Protein AF-A0A2J0JHX9-F1 (afdb_monomer)

pLDDT: mean 90.09, std 8.88, range [56.91, 97.56]

Structure (mmCIF, N/CA/C/O backbone):
data_AF-A0A2J0JHX9-F1
#
_entry.id   AF-A0A2J0JHX9-F1
#
loop_
_atom_site.group_PDB
_atom_site.id
_atom_site.type_symbol
_atom_site.label_atom_id
_atom_site.label_alt_id
_atom_site.label_comp_id
_atom_site.label_asym_id
_atom_site.label_entity_id
_atom_site.label_seq_id
_atom_site.pdbx_PDB_ins_code
_atom_site.Cartn_x
_atom_site.Cartn_y
_atom_site.Cartn_z
_atom_site.occupancy
_atom_site.B_iso_or_equiv
_atom_site.auth_seq_id
_atom_site.auth_comp_id
_atom_site.auth_asym_id
_atom_site.auth_atom_id
_atom_site.pdbx_PDB_model_num
ATOM 1 N N . ALA A 1 1 ? -2.900 2.711 -3.884 1.00 56.91 1 ALA A N 1
ATOM 2 C CA . ALA A 1 1 ? -2.340 1.352 -4.004 1.00 56.91 1 ALA A CA 1
ATOM 3 C C . ALA A 1 1 ? -2.480 0.868 -5.444 1.00 56.91 1 ALA A C 1
ATOM 5 O O . ALA A 1 1 ? -3.483 1.188 -6.076 1.00 56.91 1 ALA A O 1
ATOM 6 N N . LEU A 1 2 ? -1.480 0.153 -5.969 1.00 70.31 2 LEU A N 1
ATOM 7 C CA . LEU A 1 2 ? -1.529 -0.450 -7.313 1.00 70.31 2 LEU A CA 1
ATOM 8 C C . LEU A 1 2 ? -2.301 -1.772 -7.326 1.00 70.31 2 LEU A C 1
ATOM 10 O O . LEU A 1 2 ? -2.749 -2.210 -8.381 1.00 70.31 2 LEU A O 1
ATOM 14 N N . ASP A 1 3 ? -2.525 -2.349 -6.152 1.00 81.88 3 ASP A N 1
ATOM 15 C CA . ASP A 1 3 ? -3.453 -3.438 -5.904 1.00 81.88 3 ASP A CA 1
ATOM 16 C C . ASP A 1 3 ? -4.543 -2.955 -4.936 1.00 81.88 3 ASP A C 1
ATOM 18 O O . ASP A 1 3 ? -4.430 -3.075 -3.720 1.00 81.88 3 ASP A O 1
ATOM 22 N N . LYS A 1 4 ? -5.562 -2.277 -5.477 1.00 77.75 4 LYS A N 1
ATOM 23 C CA . LYS A 1 4 ? -6.609 -1.610 -4.676 1.00 77.75 4 LYS A CA 1
ATOM 24 C C . LYS A 1 4 ? -7.529 -2.599 -3.953 1.00 77.75 4 LYS A C 1
ATOM 26 O O . LYS A 1 4 ? -8.170 -2.223 -2.981 1.00 77.75 4 LYS A O 1
ATOM 31 N N . GLU A 1 5 ? -7.588 -3.834 -4.439 1.00 81.00 5 GLU A N 1
ATOM 32 C CA . GLU A 1 5 ? -8.477 -4.893 -3.949 1.00 81.00 5 GLU A CA 1
ATOM 33 C C . GLU A 1 5 ? -7.697 -6.019 -3.249 1.00 81.00 5 GLU A C 1
ATOM 35 O O . GLU A 1 5 ? -8.270 -7.065 -2.965 1.00 81.00 5 GLU A O 1
ATOM 40 N N . ASN A 1 6 ? -6.399 -5.814 -2.985 1.00 84.19 6 ASN A N 1
ATOM 41 C CA . ASN A 1 6 ? -5.514 -6.786 -2.338 1.00 84.19 6 ASN A CA 1
ATOM 42 C C . ASN A 1 6 ? -5.554 -8.184 -3.001 1.00 84.19 6 ASN A C 1
ATOM 44 O O . ASN A 1 6 ? -5.646 -9.212 -2.328 1.00 84.19 6 ASN A O 1
ATOM 48 N N . LYS A 1 7 ? -5.542 -8.218 -4.341 1.00 87.12 7 LYS A N 1
ATOM 49 C CA . LYS A 1 7 ? -5.552 -9.442 -5.159 1.00 87.12 7 LYS A CA 1
ATOM 50 C C . LYS A 1 7 ? -4.219 -10.178 -5.150 1.00 87.12 7 LYS A C 1
ATOM 52 O O . LYS A 1 7 ? -4.199 -11.368 -5.456 1.00 87.12 7 LYS A O 1
ATOM 57 N N . ILE A 1 8 ? -3.118 -9.482 -4.879 1.00 89.25 8 ILE A N 1
ATOM 58 C CA . ILE A 1 8 ? -1.767 -10.035 -4.860 1.00 89.25 8 ILE A CA 1
ATOM 59 C C . ILE A 1 8 ? -1.534 -10.689 -3.489 1.00 89.25 8 ILE A C 1
ATOM 61 O O . ILE A 1 8 ? -1.434 -9.987 -2.484 1.00 89.25 8 ILE A O 1
ATOM 65 N N . PRO A 1 9 ? -1.380 -12.024 -3.415 1.00 84.88 9 PRO A N 1
ATOM 66 C CA . PRO A 1 9 ? -1.257 -12.718 -2.131 1.00 84.88 9 PRO A CA 1
ATOM 67 C C . PRO A 1 9 ? 0.047 -12.414 -1.384 1.00 84.88 9 PRO A C 1
ATOM 69 O O . PRO A 1 9 ? 0.109 -12.515 -0.160 1.00 84.88 9 PRO A O 1
ATOM 72 N N . GLN A 1 10 ? 1.118 -12.090 -2.115 1.00 86.31 10 GLN A N 1
ATOM 73 C CA . GLN A 1 10 ? 2.438 -11.831 -1.556 1.00 86.31 10 GLN A CA 1
ATOM 74 C C . GLN A 1 10 ? 3.253 -10.896 -2.453 1.00 86.31 10 GLN A C 1
ATOM 76 O O . GLN A 1 10 ? 3.186 -10.961 -3.673 1.00 86.31 10 GLN A O 1
ATOM 81 N N . HIS A 1 11 ? 4.098 -10.073 -1.834 1.00 89.69 11 HIS A N 1
ATOM 82 C CA . HIS A 1 11 ? 4.891 -9.050 -2.521 1.00 89.69 11 HIS A CA 1
ATOM 83 C C . HIS A 1 11 ? 6.396 -9.374 -2.588 1.00 89.69 11 HIS A C 1
ATOM 85 O O . HIS A 1 11 ? 7.215 -8.495 -2.836 1.00 89.69 11 HIS A O 1
ATOM 91 N N . LYS A 1 12 ? 6.791 -10.639 -2.371 1.00 91.94 12 LYS A N 1
ATOM 92 C CA . LYS A 1 12 ? 8.182 -11.082 -2.577 1.00 91.94 12 LYS A CA 1
ATOM 93 C C . LYS A 1 12 ? 8.531 -10.962 -4.060 1.00 91.94 12 LYS A C 1
ATOM 95 O O . LYS A 1 12 ? 7.752 -11.410 -4.895 1.00 91.94 12 LYS A O 1
ATOM 100 N N . LEU A 1 13 ? 9.714 -10.440 -4.381 1.00 91.25 13 LEU A N 1
ATOM 101 C CA . LEU A 1 13 ? 10.112 -10.130 -5.760 1.00 91.25 13 LEU A CA 1
ATOM 102 C C . LEU A 1 13 ? 9.954 -11.323 -6.717 1.00 91.25 13 LEU A C 1
ATOM 104 O O . LEU A 1 13 ? 9.330 -11.200 -7.764 1.00 91.25 13 LEU A O 1
ATOM 108 N N . GLN A 1 14 ? 10.430 -12.502 -6.315 1.00 89.31 14 GLN A N 1
ATOM 109 C CA . GLN A 1 14 ? 10.312 -13.714 -7.130 1.00 89.31 14 GLN A CA 1
ATOM 110 C C . GLN A 1 14 ? 8.863 -14.208 -7.256 1.00 89.31 14 GLN A C 1
ATOM 112 O O . GLN A 1 14 ? 8.478 -14.695 -8.312 1.00 89.31 14 GLN A O 1
ATOM 117 N N . PHE A 1 15 ? 8.024 -14.027 -6.229 1.00 92.06 15 PHE A N 1
ATOM 118 C CA . PHE A 1 15 ? 6.591 -14.309 -6.359 1.00 92.06 15 PHE A CA 1
ATOM 119 C C . PHE A 1 15 ? 5.955 -13.374 -7.393 1.00 92.06 15 PHE A C 1
ATOM 121 O O . PHE A 1 15 ? 5.242 -13.839 -8.275 1.00 92.06 15 PHE A O 1
ATOM 128 N N . LEU A 1 16 ? 6.256 -12.073 -7.319 1.00 92.31 16 LEU A N 1
ATOM 129 C CA . LEU A 1 16 ? 5.755 -11.079 -8.268 1.00 92.31 16 LEU A CA 1
ATOM 130 C C . LEU A 1 16 ? 6.225 -11.360 -9.695 1.00 92.31 16 LEU A C 1
ATOM 132 O O . LEU A 1 16 ? 5.431 -11.192 -10.613 1.00 92.31 16 LEU A O 1
ATOM 136 N N . ARG A 1 17 ? 7.465 -11.829 -9.882 1.00 90.88 17 ARG A N 1
ATOM 137 C CA . ARG A 1 17 ? 7.983 -12.253 -11.189 1.00 90.88 17 ARG A CA 1
ATOM 138 C C . ARG A 1 17 ? 7.069 -13.289 -11.838 1.00 90.88 17 ARG A C 1
ATOM 140 O O . ARG A 1 17 ? 6.576 -13.048 -12.932 1.00 90.88 17 ARG A O 1
ATOM 147 N N . TYR A 1 18 ? 6.819 -14.407 -11.152 1.00 90.19 18 TYR A N 1
ATOM 148 C CA . TYR A 1 18 ? 5.973 -15.478 -11.684 1.00 90.19 18 TYR A CA 1
ATOM 149 C C . TYR A 1 18 ? 4.503 -15.057 -11.784 1.00 90.19 18 TYR A C 1
ATOM 151 O O . TYR A 1 18 ? 3.844 -15.342 -12.776 1.00 90.19 18 TYR A O 1
ATOM 159 N N . PHE A 1 19 ? 3.981 -14.354 -10.775 1.00 91.44 19 PHE A N 1
ATOM 160 C CA . PHE A 1 19 ? 2.578 -13.936 -10.728 1.00 91.44 19 PHE A CA 1
ATOM 161 C C . PHE A 1 19 ? 2.220 -12.919 -11.821 1.00 91.44 19 PHE A C 1
ATOM 163 O O . PHE A 1 19 ? 1.097 -12.916 -12.319 1.00 91.44 19 PHE A O 1
ATOM 170 N N . LEU A 1 20 ? 3.155 -12.035 -12.178 1.00 91.19 20 LEU A N 1
ATOM 171 C CA . LEU A 1 20 ? 2.963 -10.995 -13.193 1.00 91.19 20 LEU A CA 1
ATOM 172 C C . LEU A 1 20 ? 3.512 -11.381 -14.569 1.00 91.19 20 LEU A C 1
ATOM 174 O O . LEU A 1 20 ? 3.477 -10.530 -15.459 1.00 91.19 20 LEU A O 1
ATOM 178 N N . ASP A 1 21 ? 3.992 -12.618 -14.724 1.00 89.88 21 ASP A N 1
ATOM 179 C CA . ASP A 1 21 ? 4.572 -13.147 -15.962 1.00 89.88 21 ASP A CA 1
ATOM 180 C C . ASP A 1 21 ? 5.716 -12.263 -16.500 1.00 89.88 21 ASP A C 1
ATOM 182 O O . ASP A 1 21 ? 5.760 -11.872 -17.666 1.00 89.88 21 ASP A O 1
ATOM 186 N N . ILE A 1 22 ? 6.624 -11.856 -15.602 1.00 88.62 22 ILE A N 1
ATOM 187 C CA . ILE A 1 22 ? 7.811 -11.065 -15.953 1.00 88.62 22 ILE A CA 1
ATOM 188 C C . ILE A 1 22 ? 8.874 -12.022 -16.496 1.00 88.62 22 ILE A C 1
ATOM 190 O O . ILE A 1 22 ? 9.639 -12.627 -15.734 1.00 88.62 22 ILE A O 1
ATOM 194 N N . ASP A 1 23 ? 8.898 -12.149 -17.821 1.00 78.94 23 ASP A N 1
ATOM 195 C CA . ASP A 1 23 ? 9.859 -12.974 -18.543 1.00 78.94 23 ASP A CA 1
ATOM 196 C C . ASP A 1 23 ? 11.225 -12.282 -18.629 1.00 78.94 23 ASP A C 1
ATOM 198 O O . ASP A 1 23 ? 11.373 -11.197 -19.200 1.00 78.94 23 ASP A O 1
ATOM 202 N N . ILE A 1 24 ? 12.220 -12.897 -17.995 1.00 78.06 24 ILE A N 1
ATOM 203 C CA . ILE A 1 24 ? 13.604 -12.430 -17.973 1.00 78.06 24 ILE A CA 1
ATOM 204 C C . ILE A 1 24 ? 14.487 -13.654 -18.124 1.00 78.06 24 ILE A C 1
ATOM 206 O O . ILE A 1 24 ? 14.463 -14.556 -17.278 1.00 78.06 24 ILE A O 1
ATOM 210 N N . ASP A 1 25 ? 15.2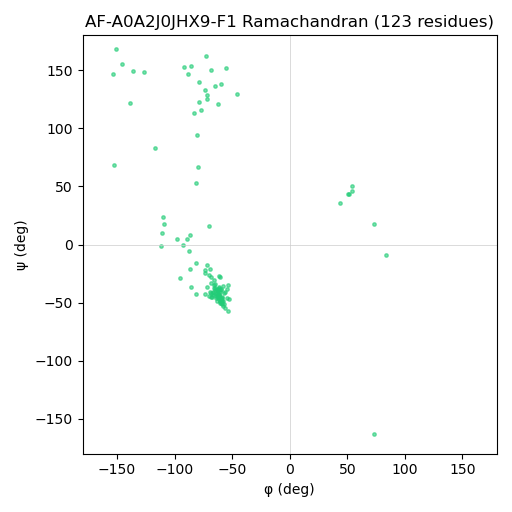99 -13.616 -19.175 1.00 67.31 25 ASP A N 1
ATOM 211 C CA . ASP A 1 25 ? 16.307 -14.614 -19.509 1.00 67.31 25 ASP A CA 1
ATOM 212 C C . ASP A 1 25 ? 17.560 -14.377 -18.646 1.00 67.31 25 ASP A C 1
ATOM 214 O O . ASP A 1 25 ? 18.606 -13.904 -19.089 1.00 67.31 25 ASP A O 1
ATOM 218 N N . ALA A 1 26 ? 17.404 -14.596 -17.342 1.00 61.41 26 ALA A N 1
ATOM 219 C CA . ALA A 1 26 ? 18.464 -14.486 -16.350 1.00 61.41 26 ALA A CA 1
ATOM 220 C C . ALA A 1 26 ? 18.393 -15.670 -15.387 1.00 61.41 26 ALA A C 1
ATOM 222 O O . ALA A 1 26 ? 17.312 -16.193 -15.083 1.00 61.41 26 ALA A O 1
ATOM 223 N N . THR A 1 27 ? 19.553 -16.077 -14.874 1.00 62.94 27 THR A N 1
ATOM 224 C CA . THR A 1 27 ? 19.621 -17.107 -13.838 1.00 62.94 27 THR A CA 1
ATOM 225 C C . THR A 1 27 ? 18.884 -16.593 -12.604 1.00 62.94 27 THR A C 1
ATOM 227 O O . THR A 1 27 ? 19.212 -15.544 -12.053 1.00 62.94 27 THR A O 1
ATOM 230 N N . ALA A 1 28 ? 17.852 -17.315 -12.163 1.00 59.00 28 ALA A N 1
ATOM 231 C CA . ALA A 1 28 ? 17.157 -16.957 -10.934 1.00 59.00 28 ALA A CA 1
ATOM 232 C C . ALA A 1 28 ? 18.146 -16.982 -9.753 1.00 59.00 28 ALA A C 1
ATOM 234 O O . ALA A 1 28 ? 18.928 -17.924 -9.632 1.00 59.00 28 ALA A O 1
ATOM 235 N N . HIS A 1 29 ? 18.056 -15.983 -8.870 1.00 58.38 29 HIS A N 1
ATOM 236 C CA . HIS A 1 29 ? 18.865 -15.848 -7.650 1.00 58.38 29 HIS A CA 1
ATOM 237 C C . HIS A 1 29 ? 20.336 -15.442 -7.837 1.00 58.38 29 HIS A C 1
ATOM 239 O O . HIS A 1 29 ? 21.118 -15.576 -6.893 1.00 58.38 29 HIS A O 1
ATOM 245 N N . ASP A 1 30 ? 20.713 -14.895 -8.997 1.00 78.44 30 ASP A N 1
ATOM 246 C CA . ASP A 1 30 ? 21.888 -14.026 -9.080 1.00 78.44 30 ASP A CA 1
ATOM 247 C C . ASP A 1 30 ? 21.481 -12.548 -8.889 1.00 78.44 30 ASP A C 1
ATOM 249 O O . ASP A 1 30 ? 20.338 -12.149 -9.132 1.00 78.44 30 ASP A O 1
ATOM 253 N N . ALA A 1 31 ? 22.408 -11.728 -8.384 1.00 84.38 31 ALA A N 1
ATOM 254 C CA . ALA A 1 31 ? 22.118 -10.329 -8.063 1.00 84.38 31 ALA A CA 1
ATOM 255 C C . ALA A 1 31 ? 21.685 -9.518 -9.298 1.00 84.38 31 ALA A C 1
ATOM 257 O O . ALA A 1 31 ? 20.946 -8.545 -9.170 1.00 84.38 31 ALA A O 1
ATOM 258 N N . LEU A 1 32 ? 22.129 -9.921 -10.491 1.00 86.69 32 LEU A N 1
ATOM 259 C CA . LEU A 1 32 ? 21.775 -9.266 -11.744 1.00 86.69 32 LEU A CA 1
ATOM 260 C C . LEU A 1 32 ? 20.323 -9.574 -12.134 1.00 86.69 32 LEU A C 1
ATOM 262 O O . LEU A 1 32 ? 19.583 -8.670 -12.510 1.00 86.69 32 LEU A O 1
ATOM 266 N N . GLY A 1 33 ?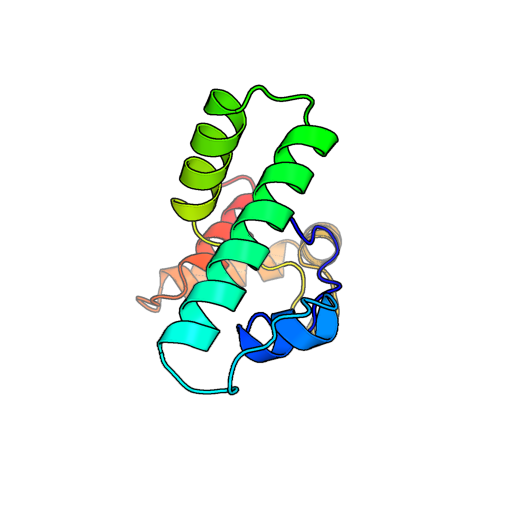 19.890 -10.822 -11.989 1.00 86.44 33 GLY A N 1
ATOM 267 C CA . GLY A 1 33 ? 18.539 -11.284 -12.256 1.00 86.44 33 GLY A CA 1
ATOM 268 C C . GLY A 1 33 ? 17.522 -10.591 -11.360 1.00 86.44 33 GLY A C 1
ATOM 269 O O . GLY A 1 33 ? 16.499 -10.126 -11.857 1.00 86.44 33 GLY A O 1
ATOM 270 N N . ASP A 1 34 ? 17.815 -10.431 -10.066 1.00 87.25 34 ASP A N 1
ATOM 271 C CA . ASP A 1 34 ? 16.946 -9.664 -9.164 1.00 87.25 34 ASP A CA 1
ATOM 272 C C . ASP A 1 34 ? 16.850 -8.181 -9.578 1.00 87.25 34 ASP A C 1
ATOM 274 O O . ASP A 1 34 ? 15.757 -7.610 -9.547 1.00 87.25 34 ASP A O 1
ATOM 278 N N . VAL A 1 35 ? 17.950 -7.563 -10.031 1.00 91.69 35 VAL A N 1
ATOM 279 C CA . VAL A 1 35 ? 17.940 -6.180 -10.551 1.00 91.69 35 VAL A CA 1
ATOM 280 C C . VAL A 1 35 ? 17.089 -6.064 -11.816 1.00 91.69 35 VAL A C 1
ATOM 282 O O . VAL A 1 35 ? 16.270 -5.150 -11.906 1.00 91.69 35 VAL A O 1
ATOM 285 N N . LEU A 1 36 ? 17.217 -7.000 -12.759 1.00 91.75 36 LEU A N 1
ATOM 286 C CA . LEU A 1 36 ? 16.420 -7.010 -13.989 1.00 91.75 36 LEU A CA 1
ATOM 287 C C . LEU A 1 36 ? 14.923 -7.195 -13.690 1.00 91.75 36 LEU A C 1
ATOM 289 O O . LEU A 1 36 ? 14.081 -6.505 -14.266 1.00 91.75 36 LEU A O 1
ATOM 293 N N . VAL A 1 37 ? 14.573 -8.092 -12.757 1.00 91.69 37 VAL A N 1
ATOM 294 C CA . VAL A 1 37 ? 13.177 -8.290 -12.319 1.00 91.69 37 VAL A CA 1
ATOM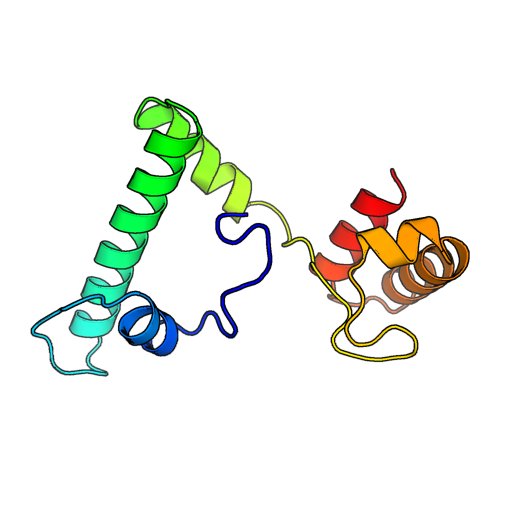 295 C C . VAL A 1 37 ? 12.633 -7.014 -11.690 1.00 91.69 37 VAL A C 1
ATOM 297 O O . VAL A 1 37 ? 11.505 -6.616 -11.986 1.00 91.69 37 VAL A O 1
ATOM 300 N N . LEU A 1 38 ? 13.426 -6.358 -10.843 1.00 93.44 38 LEU A N 1
ATOM 301 C CA . LEU A 1 38 ? 13.040 -5.111 -10.196 1.00 93.44 38 LEU A CA 1
ATOM 302 C C . LEU A 1 38 ? 12.837 -3.975 -11.209 1.00 93.44 38 LEU A C 1
ATOM 304 O O . LEU A 1 38 ? 11.851 -3.248 -11.099 1.00 93.44 38 LEU A O 1
ATOM 308 N N . GLU A 1 39 ? 13.719 -3.840 -12.200 1.00 94.56 39 GLU A N 1
ATOM 309 C CA . GLU A 1 39 ? 13.599 -2.850 -13.277 1.00 94.56 39 GLU A CA 1
ATOM 310 C C . GLU A 1 39 ? 12.306 -3.057 -14.078 1.00 94.56 39 GLU A C 1
ATOM 312 O O . GLU A 1 39 ? 11.513 -2.125 -14.233 1.00 94.56 39 GLU A O 1
ATOM 317 N N . LYS A 1 40 ? 12.014 -4.294 -14.500 1.00 94.56 40 LYS A N 1
ATOM 318 C CA . LYS A 1 40 ? 10.767 -4.610 -15.218 1.00 94.56 40 LYS A CA 1
ATOM 319 C C . LYS A 1 40 ? 9.520 -4.417 -14.375 1.00 94.56 40 LYS A C 1
ATOM 321 O O . LYS A 1 40 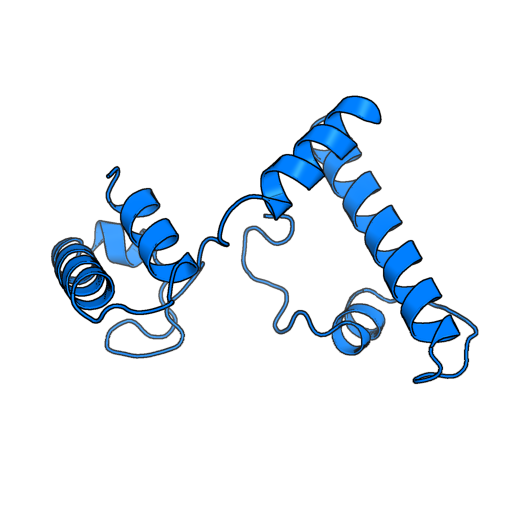? 8.499 -3.932 -14.874 1.00 94.56 40 LYS A O 1
ATOM 326 N N . LEU A 1 41 ? 9.589 -4.747 -13.088 1.00 94.38 41 LEU A N 1
ATOM 327 C CA . LEU A 1 41 ? 8.508 -4.445 -12.162 1.00 94.38 41 LEU A CA 1
ATOM 328 C C . LEU A 1 41 ? 8.293 -2.928 -12.063 1.00 94.38 41 LEU A C 1
ATOM 330 O O . LEU A 1 41 ? 7.152 -2.479 -12.147 1.00 94.38 41 LEU A O 1
ATOM 334 N N . PHE A 1 42 ? 9.361 -2.137 -11.946 1.00 95.38 42 PHE A N 1
ATOM 335 C CA . PHE A 1 42 ? 9.281 -0.678 -11.908 1.00 95.38 42 PHE A CA 1
ATOM 336 C C . PHE A 1 42 ? 8.616 -0.106 -13.166 1.00 95.38 42 PHE A C 1
ATOM 338 O O . PHE A 1 42 ? 7.647 0.644 -13.036 1.00 95.38 42 PHE A O 1
ATOM 345 N N . GLU A 1 43 ? 9.067 -0.498 -14.363 1.00 94.94 43 GLU A N 1
ATOM 346 C CA . GLU A 1 43 ? 8.477 -0.075 -15.647 1.00 94.94 43 GLU A CA 1
ATOM 347 C C . GLU A 1 43 ? 6.972 -0.370 -15.696 1.00 94.94 43 GLU A C 1
ATOM 349 O O . GLU A 1 43 ? 6.158 0.498 -16.021 1.00 94.94 43 GLU A O 1
ATOM 354 N N . ARG A 1 44 ? 6.572 -1.580 -15.286 1.00 94.56 44 ARG A N 1
ATOM 355 C CA . ARG A 1 44 ? 5.162 -1.985 -15.244 1.00 94.56 44 ARG A CA 1
ATOM 356 C C . ARG A 1 44 ? 4.335 -1.116 -14.295 1.00 94.56 44 ARG A C 1
ATOM 358 O O . ARG A 1 44 ? 3.210 -0.735 -14.633 1.00 94.56 44 ARG A O 1
ATOM 365 N N . LEU A 1 45 ? 4.848 -0.835 -13.096 1.00 94.25 45 LEU A N 1
ATOM 366 C CA . LEU A 1 45 ? 4.159 0.005 -12.110 1.00 94.25 45 LEU A CA 1
ATOM 367 C C . LEU A 1 45 ? 4.060 1.455 -12.597 1.00 94.25 45 LEU A C 1
ATOM 369 O O . LEU A 1 45 ? 2.998 2.067 -12.464 1.00 94.25 45 LEU A O 1
ATOM 373 N N . PHE A 1 46 ? 5.129 1.973 -13.201 1.00 96.00 46 PHE A N 1
ATOM 374 C CA . PHE A 1 46 ? 5.177 3.301 -13.801 1.00 96.00 46 PHE A CA 1
ATOM 375 C C . PHE A 1 46 ? 4.099 3.453 -14.880 1.00 96.00 46 PHE A C 1
ATOM 377 O O . PHE A 1 46 ? 3.245 4.339 -14.785 1.00 96.00 4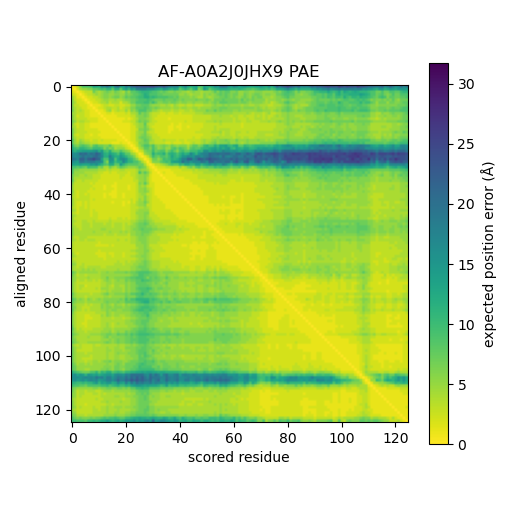6 PHE A O 1
ATOM 384 N N . ASP A 1 47 ? 4.059 2.533 -15.845 1.00 95.38 47 ASP A N 1
ATOM 385 C CA . ASP A 1 47 ? 3.068 2.523 -16.923 1.00 95.38 47 ASP A CA 1
ATOM 386 C C . ASP A 1 47 ? 1.637 2.427 -16.400 1.00 95.38 47 ASP A C 1
ATOM 388 O O . ASP A 1 47 ? 0.729 3.081 -16.924 1.00 95.38 47 ASP A O 1
ATOM 392 N N . LYS A 1 48 ? 1.421 1.621 -15.357 1.00 93.81 48 LYS A N 1
ATOM 393 C CA . LYS A 1 48 ? 0.109 1.483 -14.724 1.00 93.81 48 LYS A CA 1
ATOM 394 C C . LYS A 1 48 ? -0.352 2.805 -14.109 1.00 93.81 48 LYS A C 1
ATOM 396 O O . LYS A 1 48 ? -1.469 3.236 -14.387 1.00 93.81 48 LYS A O 1
ATOM 401 N N . ILE A 1 49 ? 0.499 3.478 -13.329 1.00 94.50 49 ILE A N 1
ATOM 402 C CA . ILE A 1 49 ? 0.178 4.792 -12.740 1.00 94.50 49 ILE A CA 1
ATOM 403 C C . ILE A 1 49 ? -0.079 5.818 -13.842 1.00 94.50 49 ILE A C 1
ATOM 405 O O . ILE A 1 49 ? -1.064 6.557 -13.766 1.00 94.50 49 ILE A O 1
ATOM 409 N N . LYS A 1 50 ? 0.780 5.840 -14.866 1.00 96.25 50 LYS A N 1
ATOM 410 C CA . LYS A 1 50 ? 0.680 6.760 -15.998 1.00 96.25 50 LYS A CA 1
ATOM 411 C C . LYS A 1 50 ? -0.669 6.637 -16.697 1.00 96.25 50 LYS A C 1
ATOM 413 O O . LYS A 1 50 ? -1.365 7.637 -16.856 1.00 96.25 50 LYS A O 1
ATOM 418 N N . LYS A 1 51 ? -1.059 5.410 -17.056 1.00 94.62 51 LYS A N 1
ATOM 419 C CA . LYS A 1 51 ? -2.313 5.111 -17.764 1.00 94.62 51 LYS A CA 1
ATOM 420 C C . LYS A 1 51 ? -3.548 5.374 -16.903 1.00 94.62 51 LYS A C 1
ATOM 422 O O . LYS A 1 51 ? -4.484 5.996 -17.386 1.00 94.62 51 LYS A O 1
ATOM 427 N N . GLU A 1 52 ? -3.555 4.942 -15.640 1.00 93.00 52 GLU A N 1
ATOM 428 C CA . GLU A 1 52 ? -4.725 5.100 -14.758 1.00 93.00 52 GLU A CA 1
ATOM 429 C C . GLU A 1 52 ? -5.047 6.564 -14.432 1.00 93.00 52 GLU A C 1
ATOM 431 O O . GLU A 1 52 ? -6.208 6.892 -14.202 1.00 93.00 52 GLU A O 1
ATOM 436 N N . ASN A 1 53 ? -4.036 7.436 -14.390 1.00 91.75 53 ASN A N 1
ATOM 437 C CA . ASN A 1 53 ? -4.197 8.828 -13.960 1.00 91.75 53 ASN A CA 1
ATOM 438 C C . ASN A 1 53 ? -3.996 9.842 -15.100 1.00 91.75 53 ASN A C 1
ATOM 440 O O . ASN A 1 53 ? -4.123 11.041 -14.869 1.00 91.75 53 ASN A O 1
ATOM 444 N N . ASN A 1 54 ? -3.680 9.372 -16.313 1.00 94.31 54 ASN A N 1
ATOM 445 C CA . ASN A 1 54 ? -3.309 10.198 -17.467 1.00 94.31 54 ASN A CA 1
ATOM 446 C C . ASN A 1 54 ? -2.201 11.222 -17.141 1.00 94.31 54 ASN A C 1
ATOM 448 O O . ASN A 1 54 ? -2.284 12.398 -17.490 1.0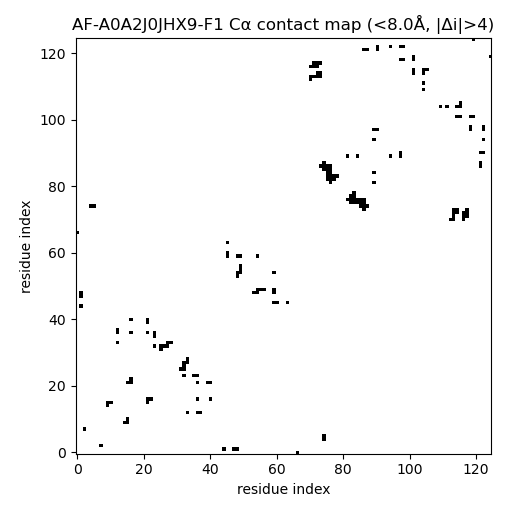0 94.31 54 ASN A O 1
ATOM 452 N N . PHE A 1 55 ? -1.182 10.769 -16.412 1.00 96.25 55 PHE A N 1
ATOM 453 C CA . PHE A 1 55 ? -0.085 11.606 -15.932 1.00 96.25 55 PHE A CA 1
ATOM 454 C C . PHE A 1 55 ? 1.040 11.748 -16.960 1.00 96.25 55 PHE A C 1
ATOM 456 O O . PHE A 1 55 ? 1.302 10.856 -17.769 1.00 96.25 55 PHE A O 1
ATOM 463 N N . SER A 1 56 ? 1.767 12.859 -16.878 1.00 97.12 56 SER A N 1
ATOM 464 C CA . SER A 1 56 ? 3.107 12.979 -17.454 1.00 97.12 56 SER A CA 1
ATOM 465 C C . SER A 1 56 ? 4.130 12.175 -16.646 1.00 97.12 56 SER A C 1
ATOM 467 O O . SER A 1 56 ? 3.914 11.867 -15.474 1.00 97.12 56 SER A O 1
ATOM 469 N N . ASP A 1 57 ? 5.295 11.892 -17.230 1.00 97.19 57 ASP A N 1
ATOM 470 C CA . ASP A 1 57 ? 6.344 11.113 -16.554 1.00 97.19 57 ASP A CA 1
ATOM 471 C C . ASP A 1 57 ? 6.766 11.738 -15.217 1.00 97.19 57 ASP A C 1
ATOM 473 O O . ASP A 1 57 ? 6.900 11.053 -14.204 1.00 97.19 57 ASP A O 1
ATOM 477 N N . LYS A 1 58 ? 6.883 13.071 -15.176 1.00 97.56 58 LYS A N 1
ATOM 478 C CA . LYS A 1 58 ? 7.224 13.818 -13.959 1.00 97.56 58 LYS A CA 1
ATOM 479 C C . LYS A 1 58 ? 6.175 13.646 -12.856 1.00 97.56 58 LYS A C 1
ATOM 481 O O . LYS A 1 58 ? 6.527 13.555 -11.679 1.00 97.56 58 LYS A O 1
ATOM 486 N N . GLU A 1 59 ? 4.898 13.611 -13.218 1.00 97.50 59 GLU A N 1
ATOM 487 C CA . GLU A 1 59 ? 3.802 13.398 -12.270 1.00 97.50 59 GLU A CA 1
ATOM 488 C C . GLU A 1 59 ? 3.767 11.957 -11.763 1.00 97.50 59 GLU A C 1
ATOM 490 O O . GLU A 1 59 ? 3.532 11.747 -10.572 1.00 97.50 59 GLU A O 1
ATOM 495 N N . VAL A 1 60 ? 4.080 10.977 -12.618 1.00 96.94 60 VAL A N 1
ATOM 496 C CA . VAL A 1 60 ? 4.219 9.574 -12.206 1.00 96.94 60 VAL A CA 1
ATOM 497 C C . VAL A 1 60 ? 5.326 9.431 -11.167 1.00 96.94 60 VAL A C 1
ATOM 499 O O . VAL A 1 60 ? 5.063 8.902 -10.088 1.00 96.94 60 VAL A O 1
ATOM 502 N N . TYR A 1 61 ? 6.522 9.973 -11.420 1.00 96.44 61 TYR A N 1
ATOM 503 C CA . TYR A 1 61 ? 7.614 9.934 -10.440 1.00 96.44 61 TYR A CA 1
ATOM 504 C C . TYR A 1 61 ? 7.225 10.602 -9.122 1.00 96.44 61 TYR A C 1
ATOM 506 O O . TYR A 1 61 ? 7.416 10.019 -8.055 1.00 96.44 61 TYR A O 1
ATOM 514 N N . LYS A 1 62 ? 6.614 11.794 -9.179 1.00 96.88 62 LYS A N 1
ATOM 515 C CA . LYS A 1 62 ? 6.121 12.480 -7.977 1.00 96.88 62 LYS A CA 1
ATOM 516 C C . LYS A 1 62 ? 5.135 11.600 -7.206 1.00 96.88 62 LYS A C 1
ATOM 518 O O . LYS A 1 62 ? 5.215 11.531 -5.982 1.00 96.88 62 LYS A O 1
ATOM 523 N N . LYS A 1 63 ? 4.231 10.913 -7.910 1.00 95.00 63 LYS A N 1
ATOM 524 C CA . LYS A 1 63 ? 3.244 10.031 -7.286 1.00 95.00 63 LYS A CA 1
ATOM 525 C C . LYS A 1 63 ? 3.876 8.784 -6.674 1.00 95.00 63 LYS A C 1
ATOM 527 O O . LYS A 1 63 ? 3.477 8.394 -5.582 1.00 95.00 63 LYS A O 1
ATOM 532 N N . MET A 1 64 ? 4.851 8.173 -7.343 1.00 94.38 64 MET A N 1
ATOM 533 C CA . MET A 1 64 ? 5.577 7.012 -6.819 1.00 94.38 64 MET A CA 1
ATOM 534 C C . MET A 1 64 ? 6.332 7.364 -5.538 1.00 94.38 64 MET A C 1
ATOM 536 O O . MET A 1 64 ? 6.183 6.650 -4.551 1.00 94.38 64 MET A O 1
ATOM 540 N N . ILE A 1 65 ? 7.038 8.501 -5.526 1.00 95.12 65 ILE A N 1
ATOM 541 C CA . ILE A 1 65 ? 7.722 9.021 -4.331 1.00 95.12 65 ILE A CA 1
ATOM 542 C C . ILE A 1 65 ? 6.718 9.221 -3.191 1.00 95.12 65 ILE A C 1
ATOM 544 O O . ILE A 1 65 ? 6.945 8.735 -2.087 1.00 95.12 65 ILE A O 1
ATOM 548 N N . GLU A 1 66 ? 5.586 9.878 -3.466 1.00 93.31 66 GLU A N 1
ATOM 549 C CA . GLU A 1 66 ? 4.532 10.127 -2.473 1.00 93.31 66 GLU A CA 1
ATOM 550 C C . GLU A 1 66 ? 3.946 8.832 -1.886 1.00 93.31 66 GLU A C 1
ATOM 552 O O . GLU A 1 66 ? 3.629 8.780 -0.700 1.00 93.31 66 GLU A O 1
ATOM 557 N N . ILE A 1 67 ? 3.772 7.793 -2.711 1.00 90.62 67 ILE A N 1
ATOM 558 C CA . ILE A 1 67 ? 3.287 6.484 -2.257 1.00 90.62 67 ILE A CA 1
ATOM 559 C C . ILE A 1 67 ? 4.344 5.808 -1.381 1.00 90.62 67 ILE A C 1
ATOM 561 O O . ILE A 1 67 ? 3.998 5.291 -0.327 1.00 90.62 67 ILE A O 1
ATOM 565 N N . SER A 1 68 ? 5.616 5.828 -1.790 1.00 91.12 68 SER A N 1
ATOM 566 C CA . SER A 1 68 ? 6.706 5.194 -1.037 1.00 91.12 68 SER A CA 1
ATOM 567 C C . SER A 1 68 ? 7.088 5.926 0.250 1.00 91.12 68 SER A C 1
ATOM 569 O O . SER A 1 68 ? 7.750 5.346 1.100 1.00 91.12 68 SER A O 1
ATOM 571 N N . SER A 1 69 ? 6.695 7.194 0.403 1.00 91.94 69 SER A N 1
ATOM 572 C CA . SER A 1 69 ? 7.016 8.004 1.583 1.00 91.94 69 SER A CA 1
ATOM 573 C C . SER A 1 69 ? 5.977 7.897 2.702 1.00 91.94 69 SER A C 1
ATOM 575 O O . SER A 1 69 ? 6.033 8.680 3.649 1.00 91.94 69 SER A O 1
ATOM 577 N N . LYS A 1 70 ? 4.966 7.034 2.561 1.00 89.56 70 LYS A N 1
ATOM 578 C CA . LYS A 1 70 ? 3.861 6.884 3.514 1.00 89.56 70 LYS A CA 1
ATOM 579 C C . LYS A 1 70 ? 3.735 5.418 3.941 1.00 89.56 70 LYS A C 1
ATOM 581 O O . LYS A 1 70 ? 3.975 4.547 3.103 1.00 89.56 70 LYS A O 1
ATOM 586 N N . PRO A 1 71 ? 3.299 5.147 5.184 1.00 91.06 71 PRO A N 1
ATOM 587 C CA . PRO A 1 71 ? 2.908 3.804 5.593 1.00 91.06 71 PRO A CA 1
ATOM 588 C C . PRO A 1 71 ? 1.820 3.231 4.673 1.00 91.06 71 PRO A C 1
ATOM 590 O O . PRO A 1 71 ? 1.021 3.963 4.072 1.00 91.06 71 PRO A O 1
ATOM 593 N N . SER A 1 72 ? 1.780 1.911 4.555 1.00 88.31 72 SER A N 1
ATOM 594 C CA . SER A 1 72 ? 0.799 1.206 3.735 1.00 88.31 72 SER A CA 1
ATOM 595 C C . SER A 1 72 ? -0.547 1.098 4.449 1.00 88.31 72 SER A C 1
ATOM 597 O O . SER A 1 72 ? -0.625 0.826 5.643 1.00 88.31 72 SER A O 1
ATOM 599 N N . LEU A 1 73 ? -1.639 1.272 3.696 1.00 90.69 73 LEU A N 1
ATOM 600 C CA . LEU A 1 73 ? -2.979 0.984 4.205 1.00 90.69 73 LEU A CA 1
ATOM 601 C C . LEU A 1 73 ? -3.241 -0.523 4.173 1.00 90.69 73 LEU A C 1
ATOM 603 O O . LEU A 1 73 ? -3.226 -1.136 3.104 1.00 90.69 73 LEU A O 1
ATOM 607 N N . MET A 1 74 ? -3.554 -1.097 5.330 1.00 91.62 74 MET A N 1
ATOM 608 C CA . MET A 1 74 ? -4.003 -2.480 5.446 1.00 91.62 74 MET A CA 1
ATOM 609 C C . MET A 1 74 ? -5.430 -2.599 4.897 1.00 91.62 74 MET A C 1
ATOM 611 O O . MET A 1 74 ? -6.326 -1.839 5.268 1.00 91.62 74 MET A O 1
ATOM 615 N N . TYR A 1 75 ? -5.647 -3.558 3.994 1.00 92.62 75 TYR A N 1
ATOM 616 C CA . TYR A 1 75 ? -6.943 -3.751 3.334 1.00 92.62 75 TYR A CA 1
ATOM 617 C C . TYR A 1 75 ? -7.939 -4.541 4.194 1.00 92.62 75 TYR A C 1
ATOM 619 O O . TYR A 1 75 ? -9.115 -4.185 4.288 1.00 92.62 75 TYR A O 1
ATOM 627 N N . SER A 1 76 ? -7.472 -5.604 4.851 1.00 93.75 76 SER A N 1
ATOM 628 C CA . SER A 1 76 ? -8.298 -6.540 5.619 1.00 93.75 76 SER A CA 1
ATOM 629 C C . SER A 1 76 ? -7.564 -7.072 6.841 1.00 93.75 76 SER A C 1
ATOM 631 O O . SER A 1 76 ? -6.337 -7.163 6.844 1.00 93.75 76 SER A O 1
ATOM 633 N N . PHE A 1 77 ? -8.310 -7.502 7.855 1.00 94.12 77 PHE A N 1
ATOM 634 C CA . PHE A 1 77 ? -7.728 -8.201 8.997 1.00 94.12 77 PHE A CA 1
ATOM 635 C C . PHE A 1 77 ? -7.296 -9.614 8.600 1.00 94.12 77 PHE A C 1
ATOM 637 O O . PHE A 1 77 ? -8.106 -10.411 8.131 1.00 94.12 77 PHE A O 1
ATOM 644 N N . SER A 1 78 ? -6.032 -9.950 8.839 1.00 90.44 78 SER A N 1
ATOM 645 C CA . SER A 1 78 ? -5.504 -11.316 8.713 1.00 90.44 78 SER A CA 1
ATOM 646 C C . SER A 1 78 ? -5.540 -12.096 10.034 1.00 90.44 78 SER A C 1
ATOM 648 O O . SER A 1 78 ? -5.148 -13.259 10.072 1.00 90.44 78 SER A O 1
ATOM 650 N N . PHE A 1 79 ? -6.015 -11.468 11.115 1.00 92.19 79 PHE A N 1
ATOM 651 C CA . PHE A 1 79 ? -6.055 -12.028 12.464 1.00 92.19 79 PHE A CA 1
ATOM 652 C C . PHE A 1 79 ? -7.214 -11.456 13.296 1.00 92.19 79 PHE A C 1
ATOM 654 O O . PHE A 1 79 ? -7.835 -10.448 12.949 1.00 92.19 79 PHE A O 1
ATOM 661 N N . GLY A 1 80 ? -7.474 -12.087 14.445 1.00 92.69 80 GLY A N 1
ATOM 662 C CA . GLY A 1 80 ? -8.417 -11.603 15.453 1.00 92.69 80 GLY A CA 1
ATOM 663 C C . GLY A 1 80 ? -9.894 -11.755 15.074 1.00 92.69 80 GLY A C 1
ATOM 664 O O . GLY A 1 80 ? -10.264 -12.517 14.176 1.00 92.69 80 GLY A O 1
ATOM 665 N N . LYS A 1 81 ? -10.754 -11.012 15.787 1.00 94.44 81 LYS A N 1
ATOM 666 C CA . LYS A 1 81 ? -12.228 -11.102 15.722 1.00 94.44 81 LYS A CA 1
ATOM 667 C C . LYS A 1 81 ? -12.790 -10.956 14.304 1.00 94.44 81 LYS A C 1
ATOM 669 O O . LYS A 1 81 ? -13.786 -11.592 13.974 1.00 94.44 81 LYS A O 1
ATOM 674 N N . TYR A 1 82 ? -12.162 -10.118 13.481 1.00 96.75 82 TYR A N 1
ATOM 675 C CA . TYR A 1 82 ? -12.652 -9.746 12.153 1.00 96.75 82 TYR A CA 1
ATOM 676 C C . TYR A 1 82 ? -11.814 -10.307 11.003 1.00 96.75 82 TYR A C 1
ATOM 678 O O . TYR A 1 82 ? -11.851 -9.759 9.904 1.00 96.75 82 TYR A O 1
ATOM 686 N N . THR A 1 83 ? -11.085 -11.403 11.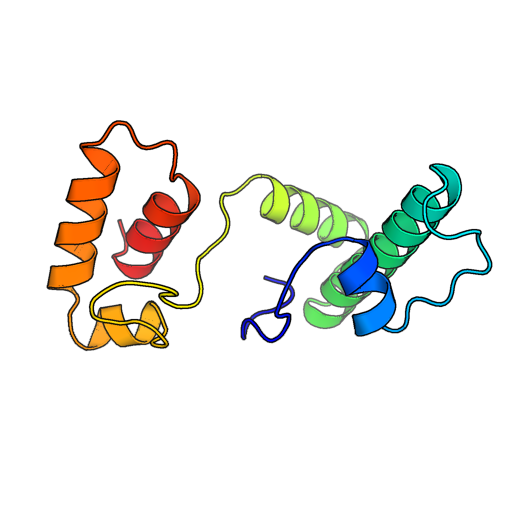239 1.00 95.44 83 THR A N 1
ATOM 687 C CA . THR A 1 83 ? -10.286 -12.087 10.209 1.00 95.44 83 THR A CA 1
ATOM 688 C C . THR A 1 83 ? -11.081 -12.269 8.908 1.00 95.44 83 THR A C 1
ATOM 690 O O . THR A 1 83 ? -12.215 -12.750 8.922 1.00 95.44 83 THR A O 1
ATOM 693 N N . GLY A 1 84 ? -10.490 -11.863 7.785 1.00 92.94 84 GLY A N 1
ATOM 694 C CA . GLY A 1 84 ? -11.082 -11.926 6.447 1.00 92.94 84 GLY A CA 1
ATOM 695 C C . GLY A 1 84 ? -12.008 -10.760 6.083 1.00 92.94 84 GLY A C 1
ATOM 696 O O . GLY A 1 84 ? -12.389 -10.650 4.922 1.00 92.94 84 GLY A O 1
ATOM 697 N N . LYS A 1 85 ? -12.366 -9.872 7.021 1.00 95.94 85 LYS A N 1
ATOM 698 C CA . LYS A 1 85 ? -13.142 -8.657 6.713 1.00 95.94 85 LYS A CA 1
ATOM 699 C C . LYS A 1 85 ? -12.234 -7.494 6.337 1.00 95.94 85 LYS A C 1
ATOM 701 O O . LYS A 1 85 ? -11.138 -7.349 6.885 1.00 95.94 85 LYS A O 1
ATOM 706 N N . THR A 1 86 ? -12.722 -6.642 5.436 1.00 95.94 86 THR A N 1
ATOM 707 C CA . THR A 1 86 ? -12.038 -5.393 5.090 1.00 95.94 86 THR A CA 1
ATOM 708 C C . THR A 1 86 ? -12.078 -4.423 6.269 1.00 95.94 86 THR A C 1
ATOM 710 O O . THR A 1 86 ? -13.016 -4.440 7.074 1.00 95.94 86 THR A O 1
ATOM 713 N N . ILE A 1 87 ? -11.063 -3.567 6.389 1.00 95.69 87 ILE A N 1
ATOM 714 C CA . ILE A 1 87 ? -11.043 -2.555 7.456 1.00 95.69 87 ILE A CA 1
ATOM 715 C C . ILE A 1 87 ? -12.191 -1.560 7.259 1.00 95.69 87 ILE A C 1
ATOM 717 O O . ILE A 1 87 ? -12.813 -1.130 8.230 1.00 95.69 87 ILE A O 1
ATOM 721 N N . GLU A 1 88 ? -12.532 -1.269 6.002 1.00 95.69 88 GLU A N 1
ATOM 722 C CA . GLU A 1 88 ? -13.684 -0.452 5.638 1.00 95.69 88 GLU A CA 1
ATOM 723 C C . GLU A 1 88 ? -15.000 -1.046 6.162 1.00 95.69 88 GLU A C 1
ATOM 725 O O . GLU A 1 88 ? -15.774 -0.337 6.807 1.00 95.69 88 GLU A O 1
ATOM 730 N N . ASP A 1 89 ? -15.255 -2.340 5.957 1.00 96.81 89 ASP A N 1
ATOM 731 C CA . ASP A 1 89 ? -16.466 -2.987 6.474 1.00 96.81 89 ASP A CA 1
ATOM 732 C C . ASP A 1 89 ? -16.509 -2.934 7.999 1.00 96.81 89 ASP A C 1
ATOM 734 O O . ASP A 1 89 ? -17.539 -2.580 8.576 1.00 96.81 89 ASP A O 1
ATOM 738 N N . VAL A 1 90 ? -15.383 -3.227 8.659 1.00 97.44 90 VAL A N 1
ATOM 739 C CA . VAL A 1 90 ? -15.284 -3.158 10.125 1.00 97.44 90 VAL A CA 1
ATOM 740 C C . VAL A 1 90 ? -15.548 -1.738 10.624 1.00 97.44 90 VAL A C 1
ATOM 742 O O . VAL A 1 90 ? -16.272 -1.573 11.601 1.00 97.44 90 VAL A O 1
ATOM 745 N N . SER A 1 91 ? -15.071 -0.706 9.923 1.00 96.19 91 SER A N 1
ATOM 746 C CA . SER A 1 91 ? -15.340 0.695 10.279 1.00 96.19 91 SER A CA 1
ATOM 747 C C . SER A 1 91 ? -16.831 1.052 10.258 1.00 96.19 91 SER A C 1
ATOM 749 O O . SER A 1 91 ? -17.257 1.924 11.017 1.00 96.19 91 SER A O 1
ATOM 751 N N . LYS A 1 92 ? -17.627 0.362 9.428 1.00 96.31 92 LYS A N 1
ATOM 752 C CA . LYS A 1 92 ? -19.077 0.564 9.295 1.00 96.31 92 LYS A CA 1
ATOM 753 C C . LYS A 1 92 ? -19.871 -0.246 10.321 1.00 96.31 92 LYS A C 1
ATOM 755 O O . LYS A 1 92 ? -20.887 0.242 10.805 1.00 96.31 92 LYS A O 1
ATOM 760 N N . ILE A 1 93 ? -19.431 -1.467 10.646 1.00 96.75 93 ILE A N 1
ATOM 761 C CA . ILE A 1 93 ? -20.177 -2.379 11.537 1.00 96.75 93 ILE A CA 1
ATOM 762 C C . ILE A 1 93 ? -19.741 -2.315 13.008 1.00 96.75 93 ILE A C 1
ATOM 764 O O . ILE A 1 93 ? -20.552 -2.586 13.887 1.00 96.75 93 ILE A O 1
ATOM 768 N N . ASP A 1 94 ? -18.478 -1.987 13.289 1.00 97.19 94 ASP A N 1
ATOM 769 C CA . ASP A 1 94 ? -17.904 -1.936 14.639 1.00 97.19 94 ASP A CA 1
ATOM 770 C C . ASP A 1 94 ? -16.738 -0.937 14.694 1.00 97.19 94 ASP A C 1
ATOM 772 O O . ASP A 1 94 ? -15.562 -1.280 14.850 1.00 97.19 94 ASP A O 1
ATOM 776 N N . ARG A 1 95 ? -17.080 0.346 14.559 1.00 96.38 95 ARG A N 1
ATOM 777 C CA . ARG A 1 95 ? -16.119 1.446 14.686 1.00 96.38 95 ARG A CA 1
ATOM 778 C C . ARG A 1 95 ? -15.414 1.453 16.050 1.00 96.38 95 ARG A C 1
ATOM 780 O O . ARG A 1 95 ? -14.229 1.770 16.115 1.00 96.38 95 ARG A O 1
ATOM 787 N N . GLY A 1 96 ? -16.122 1.078 17.121 1.00 97.31 96 GLY A N 1
ATOM 788 C CA . GLY A 1 96 ? -15.582 1.045 18.484 1.00 97.31 96 GLY A CA 1
ATOM 789 C C . GLY A 1 96 ? -14.411 0.072 18.630 1.00 97.31 96 GLY A C 1
ATOM 790 O O . GLY A 1 96 ? -13.429 0.387 19.301 1.00 97.31 96 GLY A O 1
ATOM 791 N N . TYR A 1 97 ? -14.455 -1.066 17.933 1.00 97.19 97 TYR A N 1
ATOM 792 C CA . TYR A 1 97 ? -13.317 -1.981 17.863 1.00 97.19 97 TYR A CA 1
ATOM 793 C C . TYR A 1 97 ? -12.078 -1.339 17.225 1.00 97.19 97 TYR A C 1
ATOM 795 O O . TYR A 1 97 ? -10.979 -1.514 17.748 1.00 97.19 97 TYR A O 1
ATOM 803 N N . LEU A 1 98 ? -12.228 -0.569 16.139 1.00 97.00 98 LEU A N 1
ATOM 804 C CA . LEU A 1 98 ? -11.093 0.130 15.518 1.00 97.00 98 LEU A CA 1
ATOM 805 C C . LEU A 1 98 ? -10.513 1.209 16.439 1.00 97.00 98 LEU A C 1
ATOM 807 O O . LEU A 1 98 ? -9.298 1.383 16.484 1.00 97.00 98 LEU A O 1
ATOM 811 N N . GLU A 1 99 ? -11.360 1.916 17.191 1.00 96.88 99 GLU A N 1
ATOM 812 C CA . GLU A 1 99 ? -10.914 2.922 18.164 1.00 96.88 99 GLU A CA 1
ATOM 813 C C . GLU A 1 99 ? -10.143 2.295 19.328 1.00 96.88 99 GLU A C 1
ATOM 815 O O . GLU A 1 99 ? -9.090 2.810 19.712 1.00 96.88 99 GLU A O 1
ATOM 820 N N . TRP A 1 100 ? -10.630 1.170 19.859 1.00 96.06 100 TRP A N 1
ATOM 821 C CA . TRP A 1 100 ? -9.898 0.384 20.851 1.00 96.06 100 TRP A CA 1
ATOM 822 C C . TRP A 1 100 ? -8.55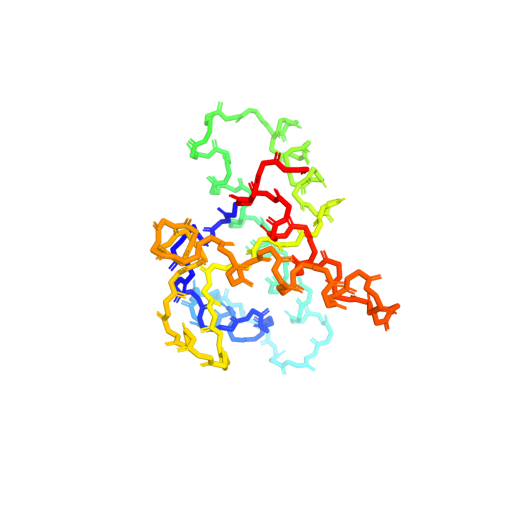9 -0.091 20.288 1.00 96.06 100 TRP A C 1
ATOM 824 O O . TRP A 1 100 ? -7.526 0.107 20.924 1.00 96.06 100 TRP A O 1
ATOM 834 N N . PHE A 1 101 ? -8.565 -0.650 19.076 1.00 95.38 101 PHE A N 1
ATOM 835 C CA . PHE A 1 101 ? -7.363 -1.206 18.470 1.00 95.38 101 PHE A CA 1
ATOM 836 C C . PHE A 1 101 ? -6.306 -0.130 18.196 1.00 95.38 101 PHE A C 1
ATOM 838 O O . PHE A 1 101 ? -5.127 -0.354 18.466 1.00 95.38 101 PHE A O 1
ATOM 845 N N . LEU A 1 102 ? -6.724 1.063 17.758 1.00 95.38 102 LEU A N 1
ATOM 846 C CA . LEU A 1 102 ? -5.831 2.212 17.597 1.00 95.38 102 LEU A CA 1
ATOM 847 C C . LEU A 1 102 ? -5.189 2.594 18.930 1.00 95.38 102 LEU A C 1
ATOM 849 O O . LEU A 1 102 ? -3.972 2.728 18.999 1.00 95.38 102 LEU A O 1
ATOM 853 N N . LYS A 1 103 ? -5.990 2.714 19.996 1.00 94.56 103 LYS A N 1
ATOM 854 C CA . LYS A 1 103 ? -5.481 3.063 21.327 1.00 94.56 103 LYS A CA 1
ATOM 855 C C . LYS A 1 103 ? -4.472 2.034 21.834 1.00 94.56 103 LYS A C 1
ATOM 857 O O . LYS A 1 103 ? -3.462 2.423 22.409 1.00 94.56 103 LYS A O 1
ATOM 862 N N . THR A 1 104 ? -4.735 0.745 21.618 1.00 93.31 104 THR A N 1
ATOM 863 C CA . THR A 1 104 ? -3.794 -0.326 21.962 1.00 93.31 104 THR A CA 1
ATOM 864 C C . THR A 1 104 ? -2.473 -0.145 21.217 1.00 93.31 104 THR A C 1
ATOM 866 O O . THR A 1 104 ? -1.428 -0.088 21.861 1.00 93.31 104 THR A O 1
ATOM 869 N N . LYS A 1 105 ? -2.512 0.056 19.893 1.00 91.69 105 LYS A N 1
ATOM 870 C CA . LYS A 1 105 ? -1.303 0.239 19.072 1.00 91.69 105 LYS A CA 1
ATOM 871 C C . LYS A 1 105 ? -0.495 1.482 19.437 1.00 91.69 105 LYS A C 1
ATOM 873 O O . LYS A 1 105 ? 0.728 1.410 19.492 1.00 91.69 105 LYS A O 1
ATOM 878 N N . GLU A 1 106 ? -1.163 2.589 19.749 1.00 91.31 106 GLU A N 1
ATOM 879 C CA . GLU A 1 106 ? -0.498 3.813 20.214 1.00 91.31 106 GLU A CA 1
ATOM 880 C C . GLU A 1 106 ? 0.091 3.672 21.627 1.00 91.31 106 GLU A C 1
ATOM 882 O O . GLU A 1 106 ? 1.037 4.377 21.959 1.00 91.31 106 GLU A O 1
ATOM 887 N N . SER A 1 107 ? -0.450 2.781 22.467 1.00 87.31 107 SER A N 1
ATOM 888 C CA . SER A 1 107 ? 0.025 2.585 23.846 1.00 87.31 107 SER A CA 1
ATOM 889 C C . SER A 1 107 ? 1.179 1.594 23.997 1.00 87.31 107 SER A C 1
ATOM 891 O O . SER A 1 107 ? 1.865 1.622 25.013 1.00 87.31 107 SER A O 1
ATOM 893 N N . GLU A 1 108 ? 1.375 0.704 23.024 1.00 84.12 108 GLU A N 1
ATOM 894 C CA . GLU A 1 108 ? 2.358 -0.385 23.099 1.00 84.12 108 GLU A CA 1
ATOM 895 C C . GLU A 1 108 ? 3.772 0.025 22.640 1.00 84.12 108 GLU A C 1
ATOM 897 O O . GLU A 1 108 ? 4.613 -0.855 22.483 1.00 84.12 108 GLU A O 1
ATOM 902 N N . ASP A 1 109 ? 4.041 1.320 22.390 1.00 67.00 109 ASP A N 1
ATOM 903 C CA . ASP A 1 109 ? 5.241 1.791 21.659 1.00 67.00 109 ASP A CA 1
ATOM 904 C C . ASP A 1 109 ? 5.509 0.919 20.413 1.00 67.00 109 ASP A C 1
ATOM 906 O O . ASP A 1 109 ? 6.641 0.584 20.068 1.00 67.00 109 ASP A O 1
ATOM 910 N N . SER A 1 110 ? 4.426 0.475 19.763 1.00 65.44 110 SER A N 1
ATOM 911 C CA . SER A 1 110 ? 4.526 -0.487 18.673 1.00 65.44 110 SER A CA 1
ATOM 912 C C . SER A 1 110 ? 5.072 0.193 17.418 1.00 65.44 110 SER A C 1
ATOM 914 O O . SER A 1 110 ? 4.567 1.234 17.000 1.00 65.44 110 SER A O 1
ATOM 916 N N . GLU A 1 111 ? 6.049 -0.439 16.765 1.00 73.81 111 GLU A N 1
ATOM 917 C CA . GLU A 1 111 ? 6.555 -0.063 15.431 1.00 73.81 111 GLU A CA 1
ATOM 918 C C . GLU A 1 111 ? 5.527 -0.352 14.306 1.00 73.81 111 GLU A C 1
ATOM 920 O O . GLU A 1 111 ? 5.858 -0.363 13.122 1.00 73.81 111 GLU A O 1
ATOM 925 N N . ASP A 1 112 ? 4.254 -0.580 14.651 1.00 87.69 112 ASP A N 1
ATOM 926 C CA . ASP A 1 112 ? 3.170 -0.908 13.720 1.00 87.69 112 ASP A CA 1
ATOM 927 C C . ASP A 1 112 ? 2.597 0.356 13.046 1.00 87.69 112 ASP A C 1
ATOM 929 O O . ASP A 1 112 ? 1.384 0.611 13.053 1.00 87.69 112 ASP A O 1
ATOM 933 N N . GLU A 1 113 ? 3.473 1.161 12.440 1.00 90.12 113 GLU A N 1
ATOM 934 C CA . GLU A 1 113 ? 3.122 2.428 11.786 1.00 90.12 113 GLU A CA 1
ATOM 935 C C . GLU A 1 113 ? 2.026 2.254 10.725 1.00 90.12 113 GLU A C 1
ATOM 937 O O . GLU A 1 113 ? 1.107 3.072 10.644 1.00 90.12 113 GLU A O 1
ATOM 942 N N . ASP A 1 114 ? 2.063 1.156 9.964 1.00 92.38 114 ASP A N 1
ATOM 943 C CA . ASP A 1 114 ? 1.051 0.833 8.954 1.00 92.38 114 ASP A CA 1
ATOM 944 C C . ASP A 1 114 ? -0.344 0.645 9.571 1.00 92.38 114 ASP A C 1
ATOM 946 O O . ASP A 1 114 ? -1.342 1.138 9.037 1.00 92.38 114 ASP A O 1
ATOM 950 N N . TRP A 1 115 ? -0.446 -0.040 10.716 1.00 94.19 115 TRP A N 1
ATOM 951 C CA . TRP A 1 115 ? -1.732 -0.230 11.393 1.00 94.19 115 TRP A CA 1
ATOM 952 C C . TRP A 1 115 ? -2.244 1.074 11.984 1.00 94.19 115 TRP A C 1
ATOM 954 O O . TRP A 1 115 ? -3.420 1.391 11.806 1.00 94.19 115 TRP A O 1
ATOM 964 N N . ILE A 1 116 ? -1.379 1.851 12.637 1.00 94.38 116 ILE A N 1
ATOM 965 C CA . ILE A 1 116 ? -1.749 3.160 13.188 1.00 94.38 116 ILE A CA 1
ATOM 966 C C . ILE A 1 116 ? -2.243 4.075 12.063 1.00 94.38 116 ILE A C 1
ATOM 968 O O . ILE A 1 116 ? -3.319 4.669 12.177 1.00 94.38 116 ILE A O 1
ATOM 972 N N . TYR A 1 117 ? -1.506 4.140 10.953 1.00 94.50 117 TYR A N 1
ATOM 973 C CA . TYR A 1 117 ? -1.877 4.915 9.772 1.00 94.50 117 TYR A CA 1
ATOM 974 C C . TYR A 1 117 ? -3.216 4.457 9.186 1.00 94.50 117 TYR A C 1
ATOM 976 O O . TYR A 1 117 ? -4.100 5.278 8.932 1.00 94.50 117 TYR A O 1
ATOM 984 N N . THR A 1 118 ? -3.408 3.144 9.044 1.00 95.12 118 THR A N 1
ATOM 985 C CA . THR A 1 118 ? -4.657 2.557 8.543 1.00 95.12 118 THR A CA 1
ATOM 986 C C . THR A 1 118 ? -5.847 2.910 9.426 1.00 95.12 118 THR A C 1
ATOM 988 O O . THR A 1 118 ? -6.888 3.347 8.935 1.00 95.12 118 THR A O 1
ATOM 991 N N . LEU A 1 119 ? -5.710 2.738 10.737 1.00 95.94 119 LEU A N 1
ATOM 992 C CA . LEU A 1 119 ? -6.794 2.988 11.679 1.00 95.94 119 LEU A CA 1
ATOM 993 C C . LEU A 1 119 ? -7.148 4.473 11.723 1.00 95.94 119 LEU A C 1
ATOM 995 O O . LEU A 1 119 ? -8.331 4.804 11.684 1.00 95.94 119 LEU A O 1
ATOM 999 N N . LYS A 1 120 ? -6.155 5.369 11.720 1.00 95.19 120 LYS A N 1
ATOM 1000 C CA . LYS A 1 120 ? -6.375 6.821 11.622 1.00 95.19 120 LYS A CA 1
ATOM 1001 C C . LYS A 1 120 ? -7.112 7.204 10.343 1.00 95.19 120 LYS A C 1
ATOM 1003 O O . LYS A 1 120 ? -8.105 7.926 10.419 1.00 95.19 120 LYS A O 1
ATOM 1008 N N . TYR A 1 121 ? -6.711 6.634 9.205 1.00 95.25 121 TYR A N 1
ATOM 1009 C CA . TYR A 1 121 ? -7.374 6.849 7.920 1.00 95.25 121 TYR A CA 1
ATOM 1010 C C . TYR A 1 121 ? -8.870 6.493 7.969 1.00 95.25 121 TYR A C 1
ATOM 1012 O O . TYR A 1 121 ? -9.709 7.346 7.691 1.00 95.25 121 TYR A O 1
ATOM 1020 N N . TYR A 1 122 ? -9.230 5.276 8.392 1.00 95.75 122 TYR A N 1
ATOM 1021 C CA . TYR A 1 122 ? -10.641 4.855 8.454 1.00 95.75 122 TYR A CA 1
ATOM 1022 C C . TYR A 1 122 ? -11.429 5.506 9.603 1.00 95.75 122 TYR A C 1
ATOM 1024 O O . TYR A 1 122 ? -12.660 5.595 9.557 1.00 95.75 122 TYR A O 1
ATOM 1032 N N . LEU A 1 123 ? -10.743 5.986 10.642 1.00 95.12 123 LEU A N 1
ATOM 1033 C CA . LEU A 1 123 ? -11.360 6.726 11.740 1.00 95.12 123 LEU A CA 1
ATOM 1034 C C . LEU A 1 123 ? -11.461 8.236 11.478 1.00 95.12 123 LEU A C 1
ATOM 1036 O O . LEU A 1 123 ? -12.123 8.908 12.270 1.00 95.12 123 LEU A O 1
ATOM 1040 N N . ASN A 1 124 ? -10.903 8.757 10.380 1.00 92.94 124 ASN A N 1
ATOM 1041 C CA . ASN A 1 124 ? -10.785 10.193 10.093 1.00 92.94 124 ASN A CA 1
ATOM 1042 C C . ASN A 1 124 ? -10.088 10.969 11.233 1.00 92.94 124 ASN A C 1
ATOM 1044 O O . ASN A 1 124 ? -10.633 11.956 11.731 1.00 92.94 124 ASN A O 1
ATOM 1048 N N . LYS A 1 125 ? -8.923 10.487 11.681 1.00 86.50 125 LYS A N 1
ATOM 1049 C CA . LYS A 1 125 ? -8.097 11.093 12.741 1.00 86.50 125 LYS A CA 1
ATOM 1050 C C . LYS A 1 125 ? -6.696 11.441 12.253 1.00 86.50 125 LYS A C 1
ATOM 1052 O O . LYS A 1 125 ? -6.238 10.802 11.282 1.00 86.50 125 LYS A O 1
#

Secondary structure (DSSP, 8-state):
--STT---S---HHHHHHHTT----S-TTSHHHHHHHHHHHHHHHHHHHHHHHT--HHHHHHHHHHHHTSPPPP-B-SSSTTTTSBHHHHHHH-HHHHHHHHHHHHHTT---HHHHHHHHHHHT-

Foldseek 3Di:
DLCPPCPQVDDDLVSCCVVVVPDDPDDPPDPVRSVSSVVVVVVVQLVSQCVVVVDDSVVSVVVVCVVVVAAAADQADCDDDGHPDGPLVCCVVPVVVLVVVLVVCVPVVDPPRNSNVNSCVSNVD

Organism: NCBI:txid1974730

Radius of gyration: 17.79 Å; Cα contacts (8 Å, |Δi|>4): 96; chains: 1; bounding box: 42×31×43 Å

Sequence (125 aa):
ALDKENKIPQHKLQFLRYFLDIDIDATAHDALGDVLVLEKLFERLFDKIKKENNFSDKEVYKKMIEISSKPSLMYSFSFGKYTGKTIEDVSKIDRGYLEWFLKTKESEDSEDEDWIYTLKYYLNK

InterPro domains:
  IPR012337 Ribonuclease H-like superfamily [SSF53098] (5-86)
  IP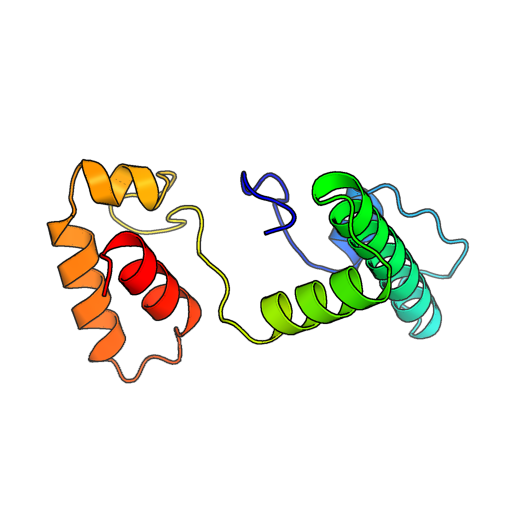R036397 Ribonuclease H superfamily [G3DSA:3.30.420.10] (1-63)
  IPR046768 Exodeoxyribonuclease X-like, C-terminal [PF20600] (77-103)

Mean predicted aligned error: 5.35 Å

Solvent-accessible surface area (backbone atoms only — not comparable to full-atom values): 7519 Å² total; per-residue (Å²): 118,98,59,81,79,66,78,68,92,60,85,50,68,70,54,42,31,65,75,68,68,60,85,66,102,50,62,83,90,40,77,64,34,54,50,54,52,51,51,54,50,48,53,54,53,48,52,50,50,23,64,78,66,73,44,55,74,71,54,37,51,53,49,52,51,58,57,73,74,45,70,56,73,66,62,50,35,89,54,74,99,53,48,80,37,39,48,69,58,40,50,75,77,42,42,66,58,50,54,52,51,40,54,50,48,71,67,64,79,50,91,52,53,31,57,50,51,30,40,26,60,76,66,76,101